Protein AF-A0A9D7STZ6-F1 (afdb_monomer_lite)

InterPro domains:
  IPR000804 Clathrin adaptor complex, small chain [PS00989] (20-30)
  IPR045755 Bacteriodetes cell division protein FtsL-like [PF19579] (18-101)

Radius of gyration: 40.09 Å; chains: 1; bounding box: 85×46×99 Å

Sequence (102 aa):
MQKQTVSVKNSLYRLLGTKMIYKNLPFLYFLCGLGVIYIWNVHEAERNIRKAQTLQTELREEKWRYMTIQSDLMYQSTPTMIERSVAEQDLHFLTKNPVVIR

Structure (mmCIF, N/CA/C/O backbone):
data_AF-A0A9D7STZ6-F1
#
_entry.id   AF-A0A9D7STZ6-F1
#
loop_
_atom_site.group_PDB
_atom_site.id
_atom_site.type_symbol
_atom_site.label_atom_id
_atom_site.label_alt_id
_atom_site.label_comp_id
_atom_site.label_asym_id
_atom_site.label_entity_id
_atom_site.label_seq_id
_atom_site.pdbx_PDB_ins_code
_atom_site.Cartn_x
_atom_site.Cartn_y
_atom_site.Cartn_z
_atom_site.occupancy
_atom_site.B_iso_or_equiv
_atom_site.auth_seq_id
_atom_site.auth_comp_id
_atom_site.auth_asym_id
_atom_site.auth_atom_id
_atom_site.pdbx_PDB_model_num
ATOM 1 N N . MET A 1 1 ? -28.512 -28.109 52.465 1.00 50.38 1 MET A N 1
ATOM 2 C CA . MET A 1 1 ? -28.399 -26.633 52.570 1.00 50.38 1 MET A CA 1
ATOM 3 C C . MET A 1 1 ? -27.549 -25.962 51.473 1.00 50.38 1 MET A C 1
ATOM 5 O O . MET A 1 1 ? -27.720 -24.773 51.264 1.00 50.38 1 MET A O 1
ATOM 9 N N . GLN A 1 2 ? -26.701 -26.664 50.699 1.00 55.75 2 GLN A N 1
ATOM 10 C CA . GLN A 1 2 ? -25.837 -26.025 49.678 1.00 55.75 2 GLN A CA 1
ATOM 11 C C . GLN A 1 2 ? -26.528 -25.543 48.381 1.00 55.75 2 GLN A C 1
ATOM 13 O O . GLN A 1 2 ? -25.974 -24.699 47.686 1.00 55.75 2 GLN A O 1
ATOM 18 N N . LYS A 1 3 ? -27.736 -26.012 48.030 1.00 54.28 3 LYS A N 1
ATOM 19 C CA . LYS A 1 3 ? -28.397 -25.595 46.771 1.00 54.28 3 LYS A CA 1
ATOM 20 C C . LYS A 1 3 ? -28.848 -24.123 46.758 1.00 54.28 3 LYS A C 1
ATOM 22 O O . LYS A 1 3 ? -28.983 -23.543 45.686 1.00 54.28 3 LYS A O 1
ATOM 27 N N . GLN A 1 4 ? -29.038 -23.500 47.924 1.00 58.12 4 GLN A N 1
ATOM 28 C CA . GLN A 1 4 ? -29.520 -22.116 48.015 1.00 58.12 4 GLN A CA 1
ATOM 29 C C . GLN A 1 4 ? -28.408 -21.086 47.733 1.00 58.12 4 GLN A C 1
ATOM 31 O O . GLN A 1 4 ? -28.677 -20.038 47.151 1.00 58.12 4 GLN A O 1
ATOM 36 N N . THR A 1 5 ? -27.143 -21.400 48.041 1.00 57.47 5 THR A N 1
ATOM 37 C CA . THR A 1 5 ? -26.008 -20.477 47.834 1.00 57.47 5 THR A CA 1
ATOM 38 C C . THR A 1 5 ? -25.602 -20.361 46.362 1.00 57.47 5 THR A C 1
ATOM 40 O O . THR A 1 5 ? -25.247 -19.273 45.907 1.00 57.47 5 THR A O 1
ATOM 43 N N . VAL A 1 6 ? -25.718 -21.449 45.589 1.00 61.09 6 VAL A N 1
ATOM 44 C CA . VAL A 1 6 ? -25.402 -21.484 44.146 1.00 61.09 6 VAL A CA 1
ATOM 45 C C . VAL A 1 6 ? -26.407 -2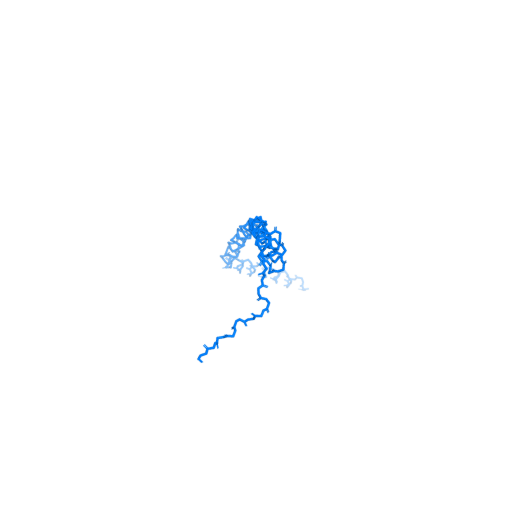0.658 43.329 1.00 61.09 6 VAL A C 1
ATOM 47 O O . VAL A 1 6 ? -26.015 -19.933 42.415 1.00 61.09 6 VAL A O 1
ATOM 50 N N . SER A 1 7 ? -27.694 -20.687 43.699 1.00 57.59 7 SER A N 1
ATOM 51 C CA . SER A 1 7 ? -28.7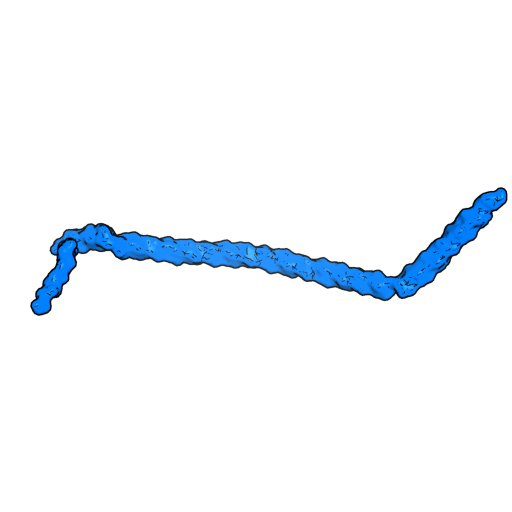46 -19.903 43.032 1.00 57.59 7 SER A CA 1
ATOM 52 C C . SER A 1 7 ? -28.586 -18.393 43.249 1.00 57.59 7 SER A C 1
ATOM 54 O O . SER A 1 7 ? -28.779 -17.606 42.320 1.00 57.59 7 SER A O 1
ATOM 56 N N . VAL A 1 8 ? -28.205 -17.972 44.461 1.00 62.84 8 VAL A N 1
ATOM 57 C CA . VAL A 1 8 ? -27.972 -16.553 44.780 1.00 62.84 8 VAL A CA 1
ATOM 58 C C . VAL A 1 8 ? -26.711 -16.044 44.084 1.00 62.84 8 VAL A C 1
ATOM 60 O O . VAL A 1 8 ? -26.749 -14.973 43.481 1.00 62.84 8 VAL A O 1
ATOM 63 N N . LYS A 1 9 ? -25.626 -16.835 44.076 1.00 61.59 9 LYS A N 1
ATOM 64 C CA . LYS A 1 9 ? -24.403 -16.506 43.329 1.00 61.59 9 LYS A CA 1
ATOM 65 C C . LYS A 1 9 ? -24.694 -16.301 41.841 1.00 61.59 9 LYS A C 1
ATOM 67 O O . LYS A 1 9 ? -24.356 -15.247 41.314 1.00 61.59 9 LYS A O 1
ATOM 72 N N . ASN A 1 10 ? -25.387 -17.232 41.180 1.00 69.88 10 ASN A N 1
ATOM 73 C CA . ASN A 1 10 ? -25.731 -17.095 39.756 1.00 69.88 10 ASN A CA 1
ATOM 74 C C . ASN A 1 10 ? -26.644 -15.895 39.461 1.00 69.88 10 ASN A C 1
ATOM 76 O O . ASN A 1 10 ? -26.456 -15.228 38.446 1.00 69.88 10 ASN A O 1
ATOM 80 N N . SER A 1 11 ? -27.599 -15.580 40.341 1.00 65.00 11 SER A N 1
ATOM 81 C CA . SER A 1 11 ? -28.432 -14.375 40.215 1.00 65.00 11 SER A CA 1
ATOM 82 C C . SER A 1 11 ? -27.602 -13.090 40.327 1.00 65.00 11 SER A C 1
ATOM 84 O O . SER A 1 11 ? -27.772 -12.164 39.532 1.00 65.00 11 SER A O 1
ATOM 86 N N . LEU A 1 12 ? -26.643 -13.063 41.258 1.00 63.94 12 LEU A N 1
ATOM 87 C CA . LEU A 1 12 ? -25.733 -11.940 41.462 1.0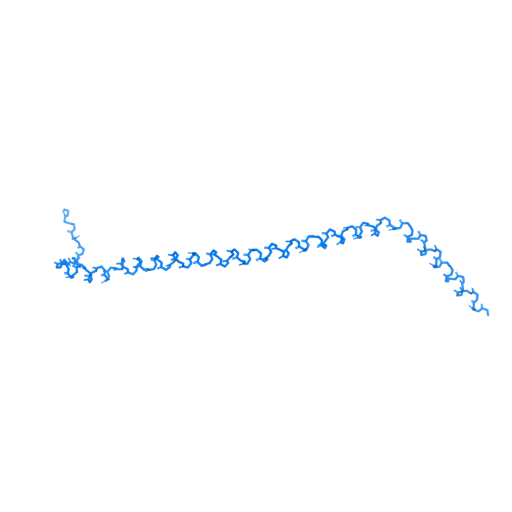0 63.94 12 LEU A CA 1
ATOM 88 C C . LEU A 1 12 ? -24.789 -11.748 40.265 1.00 63.94 12 LEU A C 1
ATOM 90 O O . LEU A 1 12 ? -24.678 -10.633 39.763 1.00 63.94 12 LEU A O 1
ATOM 94 N N . TYR A 1 13 ? -24.163 -12.823 39.766 1.00 69.75 13 TYR A N 1
ATOM 95 C CA . TYR A 1 13 ? -23.321 -12.777 38.562 1.00 69.75 13 TYR A CA 1
ATOM 96 C C . TYR A 1 13 ? -24.119 -12.331 37.333 1.00 69.75 13 TYR A C 1
ATOM 98 O O . TYR A 1 13 ? -23.609 -11.559 36.524 1.00 69.75 13 TYR A O 1
ATOM 106 N N . ARG A 1 14 ? -25.388 -12.744 37.218 1.00 68.38 14 ARG A N 1
ATOM 107 C CA . ARG A 1 14 ? -26.285 -12.308 36.143 1.00 68.38 14 ARG A CA 1
ATOM 108 C C . ARG A 1 14 ? -26.618 -10.817 36.243 1.00 68.38 14 ARG A C 1
ATOM 110 O O . ARG A 1 14 ? -26.532 -10.132 35.235 1.00 68.38 14 ARG A O 1
ATOM 117 N N . LEU A 1 15 ? -26.925 -10.299 37.436 1.00 66.44 15 LEU A N 1
ATOM 118 C CA . LEU A 1 15 ? -27.239 -8.878 37.661 1.00 66.44 15 LEU A CA 1
ATOM 119 C C . LEU A 1 15 ? -26.016 -7.952 37.530 1.00 66.44 15 LEU A C 1
ATOM 121 O O . LEU A 1 15 ? -26.121 -6.872 36.943 1.00 66.44 15 LEU A O 1
ATOM 125 N N . LEU A 1 16 ? -24.860 -8.367 38.061 1.00 66.69 16 LEU A N 1
ATOM 126 C CA . LEU A 1 16 ? -23.580 -7.665 37.903 1.00 66.69 16 LEU A CA 1
ATOM 127 C C . LEU A 1 16 ? -23.134 -7.682 36.440 1.00 66.69 16 LEU A C 1
ATOM 129 O O . LEU A 1 16 ? -22.767 -6.637 35.909 1.00 66.69 16 LEU A O 1
ATOM 133 N N . GLY A 1 17 ? -23.240 -8.837 35.778 1.00 72.69 17 GLY A N 1
ATOM 134 C CA . GLY A 1 17 ? -22.937 -9.000 34.360 1.00 72.69 17 GLY A CA 1
ATOM 135 C C . GLY A 1 17 ? -23.793 -8.087 33.491 1.00 72.69 17 GLY A C 1
ATOM 136 O O . GLY A 1 17 ? -23.245 -7.301 32.725 1.00 72.69 17 GLY A O 1
ATOM 137 N N . THR A 1 18 ? -25.121 -8.089 33.666 1.00 69.12 18 THR A N 1
ATOM 138 C CA . THR A 1 18 ? -26.005 -7.205 32.892 1.00 69.12 18 THR A CA 1
ATOM 139 C C . THR A 1 18 ? -25.703 -5.732 33.150 1.00 69.12 18 THR A C 1
ATOM 141 O O . THR A 1 18 ? -25.518 -4.988 32.192 1.00 69.12 18 THR A O 1
ATOM 144 N N . LYS A 1 19 ? -25.564 -5.288 34.412 1.00 71.56 19 LYS A N 1
ATOM 145 C CA . LYS A 1 19 ? -25.229 -3.879 34.710 1.00 71.56 19 LYS A CA 1
ATOM 146 C C . LYS A 1 19 ? -23.888 -3.457 34.106 1.00 71.56 19 LYS A C 1
ATOM 148 O O . LYS A 1 19 ? -23.769 -2.335 33.618 1.00 71.56 19 LYS A O 1
ATOM 153 N N . MET A 1 20 ? -22.889 -4.335 34.131 1.00 69.38 20 MET A N 1
ATOM 154 C CA . MET A 1 20 ? -21.554 -4.042 33.610 1.00 69.38 20 MET A CA 1
ATOM 155 C C . MET A 1 20 ? -21.525 -4.035 32.076 1.00 69.38 20 MET A C 1
ATOM 157 O O . MET A 1 20 ? -20.884 -3.168 31.488 1.00 69.38 20 MET A O 1
ATOM 161 N N . ILE A 1 21 ? -22.283 -4.923 31.429 1.00 73.69 21 ILE A N 1
ATOM 162 C CA . ILE A 1 21 ? -22.475 -4.934 29.971 1.00 73.69 21 ILE A CA 1
ATOM 163 C C . ILE A 1 21 ? -23.206 -3.665 29.515 1.00 73.69 21 ILE A C 1
ATOM 165 O O . ILE A 1 21 ? -22.736 -3.000 28.598 1.00 73.69 21 ILE A O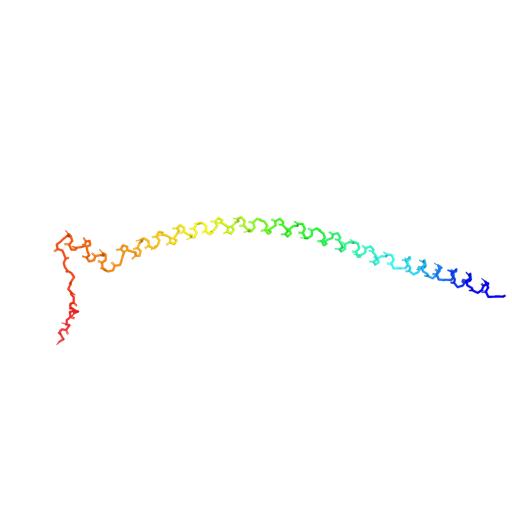 1
ATOM 169 N N . TYR A 1 22 ? -24.294 -3.270 30.187 1.00 78.81 22 TYR A N 1
ATOM 170 C CA . TYR A 1 22 ? -25.015 -2.034 29.855 1.00 78.81 22 TYR A CA 1
ATOM 171 C C . TYR A 1 22 ? -24.162 -0.776 30.071 1.00 78.81 22 TYR A C 1
ATOM 173 O O . TYR A 1 22 ? -24.263 0.169 29.295 1.00 78.81 22 TYR A O 1
ATOM 181 N N . LYS A 1 23 ? -23.278 -0.766 31.077 1.00 80.75 23 LYS A N 1
ATOM 182 C CA . LYS A 1 23 ? -22.342 0.345 31.311 1.00 80.75 23 LYS A CA 1
ATOM 183 C C . LYS A 1 23 ? -21.250 0.441 30.233 1.00 80.75 23 LYS A C 1
ATOM 185 O O . LYS A 1 23 ? -20.837 1.544 29.893 1.00 80.75 23 LYS A O 1
ATOM 190 N N . ASN A 1 24 ? -20.803 -0.692 29.689 1.00 83.62 24 ASN A N 1
ATOM 191 C CA . ASN A 1 24 ? -19.742 -0.759 28.675 1.00 83.62 24 ASN A CA 1
ATOM 192 C C . ASN A 1 24 ? -20.278 -0.885 27.235 1.00 83.62 24 ASN A C 1
ATOM 194 O O . ASN A 1 24 ? -19.503 -1.026 26.292 1.00 83.62 24 ASN A O 1
ATOM 198 N N . LEU A 1 25 ? -21.595 -0.796 27.044 1.00 86.75 25 LEU A N 1
ATOM 199 C CA . LEU A 1 25 ? -22.251 -0.816 25.739 1.00 86.75 25 LEU A CA 1
ATOM 200 C C . LEU A 1 25 ? -21.662 0.188 24.718 1.00 86.75 25 LEU A C 1
ATOM 202 O O . LEU A 1 25 ? -21.427 -0.223 23.581 1.00 86.75 25 LEU A O 1
ATOM 206 N N . PRO A 1 26 ? -21.352 1.460 25.069 1.00 87.38 26 PRO A N 1
ATOM 207 C CA . PRO A 1 26 ? -20.733 2.387 24.115 1.00 87.38 26 PRO A CA 1
ATOM 208 C C . PRO A 1 26 ? -19.337 1.940 23.650 1.00 87.38 26 PRO A C 1
ATOM 210 O O . PRO A 1 26 ? -18.966 2.191 22.507 1.00 87.38 26 PRO A O 1
ATOM 213 N N . PHE A 1 27 ? -18.580 1.225 24.490 1.00 88.38 27 PHE A N 1
ATOM 214 C CA . PHE A 1 27 ? -17.278 0.667 24.110 1.00 88.38 27 PHE A CA 1
ATOM 215 C C . PHE A 1 27 ? -17.417 -0.477 23.095 1.00 88.38 27 PHE A C 1
ATOM 217 O O . PHE A 1 27 ? -16.622 -0.579 22.163 1.00 88.38 27 PHE A O 1
ATOM 224 N N . LEU A 1 28 ? -18.462 -1.303 23.218 1.00 89.12 28 LEU A N 1
ATOM 225 C CA . LEU A 1 28 ? -18.763 -2.336 22.225 1.00 89.12 28 LEU A CA 1
ATOM 226 C C . LEU A 1 28 ? -19.105 -1.713 20.863 1.00 89.12 28 LEU A C 1
ATOM 228 O O . LEU A 1 28 ? -18.575 -2.143 19.843 1.00 89.12 28 LEU A O 1
ATOM 232 N N . TYR A 1 29 ? -19.934 -0.665 20.852 1.00 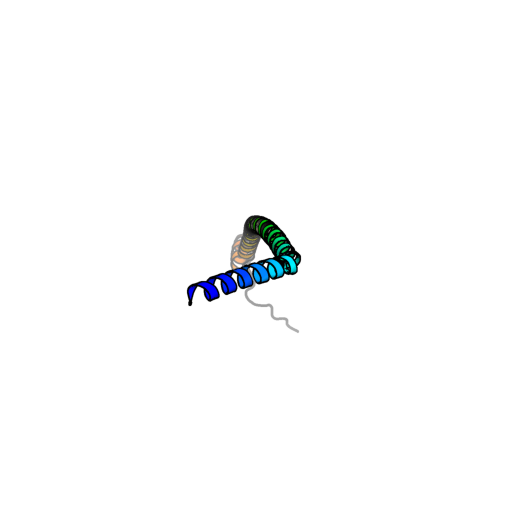90.31 29 TYR A N 1
ATOM 233 C CA . TYR A 1 29 ? -20.252 0.076 19.628 1.00 90.31 29 TYR A CA 1
ATOM 234 C C . TYR A 1 29 ? -19.016 0.707 18.988 1.00 90.31 29 TYR A C 1
ATOM 236 O O . TYR A 1 29 ? -18.866 0.655 17.769 1.00 90.31 29 TYR A O 1
ATOM 244 N N . PHE A 1 30 ? -18.108 1.251 19.799 1.00 93.00 30 PHE A N 1
ATOM 245 C CA . PHE A 1 30 ? -16.828 1.762 19.320 1.00 93.00 30 PHE A CA 1
ATOM 246 C C . PHE A 1 30 ? -15.996 0.668 18.634 1.00 93.00 30 PHE A C 1
ATOM 248 O O . PHE A 1 30 ? -15.498 0.876 17.527 1.00 93.00 30 PHE A O 1
ATOM 255 N N . LEU A 1 31 ? -15.909 -0.520 19.240 1.00 93.38 31 LEU A N 1
ATOM 256 C CA . LEU A 1 31 ? -15.193 -1.659 18.663 1.00 93.38 31 LEU A CA 1
ATOM 257 C C . LEU A 1 31 ? -15.836 -2.140 17.352 1.00 93.38 31 LEU A C 1
ATOM 259 O O . LEU A 1 31 ? -15.133 -2.414 16.382 1.00 93.38 31 LEU A O 1
ATOM 263 N N . CYS A 1 32 ? -17.170 -2.198 17.299 1.00 94.81 32 CYS A N 1
ATOM 264 C CA . CYS A 1 32 ? -17.907 -2.516 16.077 1.00 94.81 32 CYS A CA 1
ATOM 265 C C . CYS A 1 32 ? -17.648 -1.484 14.971 1.00 94.81 32 CYS A C 1
ATOM 267 O O . CYS A 1 32 ? -17.406 -1.873 13.830 1.00 94.81 32 CYS A O 1
ATOM 269 N N . GLY A 1 33 ? -17.638 -0.188 15.298 1.00 95.81 33 GLY A N 1
ATOM 270 C CA . GLY A 1 33 ? -17.300 0.875 14.348 1.00 95.81 33 GLY A CA 1
ATOM 271 C C . GLY A 1 33 ? -15.882 0.727 13.790 1.00 95.81 33 GLY A C 1
ATOM 272 O O . GLY A 1 33 ? -15.684 0.789 12.578 1.00 95.81 33 GLY A O 1
ATOM 273 N N . LEU A 1 34 ? -14.910 0.433 14.658 1.00 95.31 34 LEU A N 1
ATOM 274 C CA . LEU A 1 34 ? -13.536 0.106 14.264 1.00 95.31 34 LEU A CA 1
ATOM 275 C C . LEU A 1 34 ? -13.469 -1.122 13.351 1.00 95.31 34 LEU A C 1
ATOM 277 O O . LEU A 1 34 ? -12.737 -1.106 12.365 1.00 95.31 34 LEU A O 1
ATOM 281 N N . GLY A 1 35 ? -14.261 -2.156 13.638 1.00 95.56 35 GLY A N 1
ATOM 282 C CA . GLY A 1 35 ? -14.367 -3.349 12.799 1.00 95.56 35 GLY A CA 1
ATOM 283 C C . GLY A 1 35 ? -14.877 -3.035 11.391 1.00 95.56 35 GLY A C 1
ATOM 284 O O . GLY A 1 35 ? -14.300 -3.502 10.412 1.00 95.56 35 GLY A O 1
ATOM 285 N N . VAL A 1 36 ? -15.904 -2.190 11.268 1.00 95.69 36 VAL A N 1
ATOM 286 C CA . VAL A 1 36 ? -16.429 -1.757 9.961 1.00 95.69 36 VAL A CA 1
ATOM 287 C C . VAL A 1 36 ? -15.384 -0.953 9.188 1.00 95.69 36 VAL A C 1
ATOM 289 O O . VAL A 1 36 ? -15.143 -1.236 8.016 1.00 95.69 36 VAL A O 1
ATOM 292 N N . ILE A 1 37 ? -14.718 0.002 9.845 1.00 96.00 37 ILE A N 1
ATOM 293 C CA . ILE A 1 37 ? -13.641 0.802 9.238 1.00 96.00 37 ILE A CA 1
ATOM 294 C C . ILE A 1 37 ? -12.479 -0.096 8.796 1.00 96.00 37 ILE A C 1
ATOM 296 O O . ILE A 1 37 ? -11.887 0.124 7.740 1.00 96.00 37 ILE A O 1
ATOM 300 N N . TYR A 1 38 ? -12.151 -1.124 9.576 1.00 93.81 38 TYR A N 1
ATOM 301 C CA . TYR A 1 38 ? -11.110 -2.084 9.228 1.00 93.81 38 TYR A CA 1
ATOM 302 C C . TYR A 1 38 ? -11.470 -2.887 7.973 1.00 93.81 38 TYR A C 1
ATOM 304 O O . TYR A 1 38 ? -10.678 -2.926 7.032 1.00 93.81 38 TYR A O 1
ATOM 312 N N . ILE A 1 39 ? -12.678 -3.461 7.920 1.00 92.00 39 ILE A N 1
ATOM 313 C CA . ILE A 1 39 ? -13.165 -4.207 6.747 1.00 92.00 39 ILE A CA 1
ATOM 314 C C . ILE A 1 39 ? -13.175 -3.304 5.508 1.00 92.00 39 ILE A C 1
ATOM 316 O O . ILE A 1 39 ? -12.735 -3.718 4.435 1.00 92.00 39 ILE A O 1
ATOM 320 N N . TRP A 1 40 ? -13.615 -2.054 5.669 1.00 94.25 40 TRP A N 1
ATOM 321 C CA . TRP A 1 40 ? -13.615 -1.062 4.598 1.00 94.25 40 TRP A CA 1
ATOM 322 C C . TRP A 1 40 ? -12.204 -0.800 4.052 1.00 94.25 40 TRP A C 1
ATOM 324 O O . TRP A 1 40 ? -11.983 -0.863 2.843 1.00 94.25 40 TRP A O 1
ATOM 334 N N . ASN A 1 41 ? -11.232 -0.549 4.934 1.00 93.50 41 ASN A N 1
ATOM 335 C CA . ASN A 1 41 ? -9.846 -0.284 4.535 1.00 93.50 41 ASN A CA 1
ATOM 336 C C . ASN A 1 41 ? -9.188 -1.488 3.845 1.00 93.50 41 ASN A C 1
ATOM 338 O O . ASN A 1 41 ? -8.449 -1.312 2.876 1.00 93.50 41 ASN A O 1
ATOM 342 N N . VAL A 1 42 ? -9.465 -2.709 4.311 1.00 91.69 42 VAL A N 1
ATOM 343 C CA . VAL A 1 42 ? -8.932 -3.940 3.705 1.00 91.69 42 VAL A CA 1
ATOM 344 C C . VAL A 1 42 ? -9.437 -4.126 2.272 1.00 91.69 42 VAL A C 1
ATOM 346 O O . VAL A 1 42 ? -8.651 -4.470 1.388 1.00 91.69 42 VAL A O 1
ATOM 349 N N . HIS A 1 43 ? -10.716 -3.844 2.012 1.00 91.69 43 HIS A N 1
ATOM 350 C CA . HIS A 1 43 ? -11.299 -3.980 0.673 1.00 91.69 43 HIS A CA 1
ATOM 351 C C . HIS A 1 43 ? -10.662 -3.033 -0.354 1.00 91.69 43 HIS A C 1
ATOM 353 O O . HIS A 1 43 ? -10.409 -3.423 -1.496 1.00 91.69 43 HIS A O 1
ATOM 359 N N . GLU A 1 44 ? -10.352 -1.798 0.050 1.00 85.25 44 GLU A N 1
ATOM 360 C CA . GLU A 1 44 ? -9.649 -0.841 -0.816 1.00 85.25 44 GLU A CA 1
ATOM 361 C C . GLU A 1 44 ? -8.173 -1.207 -1.021 1.00 85.25 44 GLU A C 1
ATOM 363 O O . GLU A 1 44 ? -7.651 -1.096 -2.136 1.00 85.25 44 GLU A O 1
ATOM 368 N N . ALA A 1 45 ? -7.505 -1.722 0.016 1.00 85.69 45 ALA A N 1
ATOM 369 C CA . ALA A 1 45 ? -6.134 -2.209 -0.104 1.00 85.69 45 ALA A CA 1
ATOM 370 C C . ALA A 1 45 ? -6.031 -3.355 -1.123 1.00 85.69 45 ALA A C 1
ATOM 372 O O . ALA A 1 45 ? -5.141 -3.344 -1.976 1.00 85.69 45 ALA A O 1
ATOM 373 N N . GLU A 1 46 ? -6.970 -4.302 -1.106 1.00 84.00 46 GLU A N 1
ATOM 374 C CA . GLU A 1 46 ? -6.972 -5.419 -2.050 1.00 84.00 46 GLU A CA 1
ATOM 375 C C . GLU A 1 46 ? -7.147 -4.956 -3.506 1.00 84.00 46 GLU A C 1
ATOM 377 O O . GLU A 1 46 ? -6.445 -5.427 -4.409 1.00 84.00 46 GLU A O 1
ATOM 382 N N . ARG A 1 47 ? -8.028 -3.978 -3.749 1.00 82.88 47 ARG A N 1
ATOM 383 C CA . ARG A 1 47 ? -8.220 -3.390 -5.085 1.00 82.88 47 ARG A CA 1
ATOM 384 C C . ARG A 1 47 ? -6.972 -2.663 -5.575 1.00 82.88 47 ARG A C 1
ATOM 386 O O . ARG A 1 47 ? -6.604 -2.810 -6.743 1.00 82.88 47 ARG A O 1
ATOM 393 N N . ASN A 1 48 ? -6.311 -1.907 -4.702 1.00 84.56 48 ASN A N 1
ATOM 394 C CA . ASN A 1 48 ? -5.081 -1.198 -5.047 1.00 84.56 48 ASN A CA 1
ATOM 395 C C . ASN A 1 48 ? -3.914 -2.147 -5.319 1.00 84.56 48 ASN A C 1
ATOM 397 O O . ASN A 1 48 ? -3.165 -1.910 -6.264 1.00 84.56 48 ASN A O 1
ATOM 401 N N . ILE A 1 49 ? -3.785 -3.240 -4.563 1.00 86.06 49 ILE A N 1
ATOM 402 C CA . ILE A 1 49 ? -2.736 -4.245 -4.792 1.00 86.06 49 ILE A CA 1
ATOM 403 C C . ILE A 1 49 ? -2.884 -4.870 -6.183 1.00 86.06 49 ILE A C 1
ATOM 405 O O . ILE A 1 49 ? -1.903 -4.946 -6.923 1.00 86.06 49 ILE A O 1
ATOM 409 N N . ARG A 1 50 ? -4.105 -5.242 -6.585 1.00 85.75 50 ARG A N 1
ATOM 410 C CA . ARG A 1 50 ? -4.347 -5.818 -7.920 1.00 85.75 50 ARG A CA 1
ATOM 411 C C . ARG A 1 50 ? -4.013 -4.831 -9.044 1.00 85.75 50 ARG A C 1
ATOM 413 O O . ARG A 1 50 ? -3.344 -5.205 -10.002 1.00 85.75 50 ARG A O 1
ATOM 420 N N . LYS A 1 51 ? -4.414 -3.562 -8.905 1.00 85.06 51 LYS A N 1
ATOM 421 C CA . LYS A 1 51 ? -4.072 -2.496 -9.870 1.00 85.06 51 LYS A CA 1
ATOM 422 C C . LYS A 1 51 ? -2.568 -2.215 -9.926 1.00 85.06 51 LYS A C 1
ATOM 424 O O . LYS A 1 51 ? -2.023 -1.953 -10.994 1.00 85.06 51 LYS A O 1
ATOM 429 N N . ALA A 1 52 ? -1.885 -2.272 -8.786 1.00 85.94 52 ALA A N 1
ATOM 430 C CA . ALA A 1 52 ? -0.440 -2.095 -8.733 1.00 85.94 52 ALA A CA 1
ATOM 431 C C . ALA A 1 52 ? 0.286 -3.234 -9.462 1.00 85.94 52 ALA A C 1
ATOM 433 O O . ALA A 1 52 ? 1.254 -2.980 -10.172 1.00 85.94 52 ALA A O 1
ATOM 434 N N . GLN A 1 53 ? -0.192 -4.475 -9.341 1.00 83.94 53 GLN A N 1
ATOM 435 C CA . GLN A 1 53 ? 0.384 -5.624 -10.045 1.00 83.94 53 GLN A CA 1
ATOM 436 C C . GLN A 1 53 ? 0.242 -5.513 -11.569 1.00 83.94 53 GLN A C 1
ATOM 438 O O . GLN A 1 53 ? 1.208 -5.777 -12.290 1.00 83.94 53 GLN A O 1
ATOM 443 N N . THR A 1 54 ? -0.922 -5.087 -12.073 1.00 88.62 54 THR A N 1
ATOM 444 C CA . THR A 1 54 ? -1.112 -4.874 -13.518 1.00 88.62 54 THR A CA 1
ATOM 445 C C . THR A 1 54 ? -0.210 -3.754 -14.029 1.00 88.62 54 THR A C 1
ATOM 447 O O . THR A 1 54 ? 0.549 -3.969 -14.971 1.00 88.62 54 THR A O 1
ATOM 450 N N . LEU A 1 55 ? -0.176 -2.613 -13.330 1.00 86.88 55 LEU A N 1
ATOM 451 C CA . LEU A 1 55 ? 0.673 -1.477 -13.699 1.00 86.88 55 LEU A CA 1
ATOM 452 C C . LEU A 1 55 ? 2.170 -1.830 -13.676 1.00 86.88 55 LEU A C 1
ATOM 454 O O . LEU A 1 55 ? 2.924 -1.429 -14.559 1.00 86.88 55 LEU A O 1
ATOM 458 N N . GLN A 1 56 ? 2.619 -2.615 -12.692 1.00 86.88 56 GLN A N 1
ATOM 459 C CA . GLN A 1 56 ? 4.004 -3.094 -12.638 1.00 86.88 56 GLN A CA 1
ATOM 460 C C . GLN A 1 56 ? 4.360 -4.005 -13.813 1.00 86.88 56 GLN A C 1
ATOM 462 O O . GLN A 1 56 ? 5.520 -4.039 -14.220 1.00 86.88 56 GLN A O 1
ATOM 467 N N . THR A 1 57 ? 3.395 -4.758 -14.336 1.00 86.81 57 THR A N 1
ATOM 468 C CA . THR A 1 57 ? 3.619 -5.648 -15.479 1.00 86.81 57 THR A CA 1
ATOM 469 C C . THR A 1 57 ? 3.752 -4.838 -16.766 1.00 86.81 57 THR A C 1
ATOM 471 O O . THR A 1 57 ? 4.696 -5.055 -17.521 1.00 86.81 57 THR A O 1
ATOM 474 N N . GLU A 1 58 ? 2.891 -3.838 -16.959 1.00 88.25 58 GLU A N 1
ATOM 475 C CA . GLU A 1 58 ? 2.964 -2.902 -18.090 1.00 88.25 58 GLU A CA 1
ATOM 476 C C . GLU A 1 58 ? 4.269 -2.090 -18.083 1.00 88.25 58 GLU A C 1
ATOM 478 O O . GLU A 1 58 ? 4.981 -2.036 -19.084 1.00 88.25 58 GLU A O 1
ATOM 483 N N . LEU A 1 59 ? 4.652 -1.533 -16.928 1.00 89.56 59 LEU A N 1
ATOM 484 C CA . LEU A 1 59 ? 5.926 -0.821 -16.776 1.00 89.56 59 LEU A CA 1
ATOM 485 C C . LEU A 1 59 ? 7.137 -1.721 -17.029 1.00 89.56 59 LEU A C 1
ATOM 487 O O . LEU A 1 59 ? 8.165 -1.257 -17.523 1.00 89.56 59 LEU A O 1
ATOM 491 N N . ARG A 1 60 ? 7.042 -3.002 -16.664 1.00 86.50 60 ARG A N 1
ATOM 492 C CA . ARG A 1 60 ? 8.112 -3.968 -16.905 1.00 86.50 60 ARG A CA 1
ATOM 493 C C . ARG A 1 60 ? 8.277 -4.218 -18.400 1.00 86.50 60 ARG A C 1
ATOM 495 O O . ARG A 1 60 ? 9.410 -4.176 -18.862 1.00 86.50 60 ARG A O 1
ATOM 502 N N . GLU A 1 61 ? 7.187 -4.438 -19.129 1.00 87.75 61 GLU A N 1
ATOM 503 C CA . GLU A 1 61 ? 7.205 -4.633 -20.585 1.00 87.75 61 GLU A CA 1
ATOM 504 C C . GLU A 1 61 ? 7.835 -3.432 -21.304 1.00 87.75 61 GLU A C 1
ATOM 506 O O . GLU A 1 61 ? 8.750 -3.591 -22.113 1.00 87.75 61 GLU A O 1
ATOM 511 N N . GLU A 1 62 ? 7.427 -2.215 -20.940 1.00 88.44 62 GLU A N 1
ATOM 512 C CA . GLU A 1 62 ? 7.981 -1.003 -21.548 1.00 88.44 62 GLU A CA 1
ATOM 513 C C . GLU A 1 62 ? 9.471 -0.828 -21.222 1.00 88.44 62 GLU A C 1
ATOM 515 O O . GLU A 1 62 ? 10.291 -0.530 -22.095 1.00 88.44 62 GLU A O 1
ATOM 520 N N . LYS A 1 63 ? 9.864 -1.108 -19.972 1.00 88.00 63 LYS A N 1
ATOM 521 C CA . LYS A 1 63 ? 11.273 -1.085 -19.567 1.00 88.00 63 LYS A CA 1
ATOM 522 C C . LYS A 1 63 ? 12.105 -2.125 -20.326 1.00 88.00 63 LYS A C 1
ATOM 524 O O . LYS A 1 63 ? 13.240 -1.827 -20.699 1.00 88.00 63 LYS A O 1
ATOM 529 N N . TRP A 1 64 ? 11.565 -3.320 -20.570 1.00 89.94 64 TRP A N 1
ATOM 530 C CA . TRP A 1 64 ? 12.233 -4.353 -21.370 1.00 89.94 64 TRP A CA 1
ATOM 531 C C . TRP A 1 64 ? 12.438 -3.910 -22.815 1.00 89.94 64 TRP A C 1
ATOM 533 O O . TRP A 1 64 ? 13.529 -4.105 -23.356 1.00 89.94 64 TRP A O 1
ATOM 543 N N . ARG A 1 65 ? 11.436 -3.265 -23.422 1.00 87.81 65 ARG A N 1
ATOM 544 C CA . ARG A 1 65 ? 11.548 -2.703 -24.775 1.00 87.81 65 ARG A CA 1
ATOM 545 C C . ARG A 1 65 ? 12.668 -1.668 -24.856 1.00 87.81 65 ARG A C 1
ATOM 547 O O . ARG A 1 65 ? 13.516 -1.762 -25.741 1.00 87.81 65 ARG A O 1
ATOM 554 N N . TYR A 1 66 ? 12.721 -0.741 -23.900 1.00 90.69 66 TYR A N 1
ATOM 555 C CA . TYR A 1 66 ? 13.800 0.246 -23.813 1.00 90.69 66 TYR A CA 1
ATOM 556 C C . TYR A 1 66 ? 15.178 -0.411 -23.647 1.00 90.69 66 TYR A C 1
ATOM 558 O O . TYR A 1 66 ? 16.104 -0.090 -24.389 1.00 90.69 66 TYR A O 1
ATOM 566 N N . MET A 1 67 ? 15.309 -1.363 -22.716 1.00 86.50 67 MET A N 1
ATOM 567 C CA . MET A 1 67 ? 16.568 -2.081 -22.483 1.00 86.50 67 MET A CA 1
ATOM 568 C C . MET A 1 67 ? 17.040 -2.844 -23.724 1.00 86.50 67 MET A C 1
ATOM 570 O O . MET A 1 67 ? 18.236 -2.856 -23.996 1.00 86.50 67 MET A O 1
ATOM 574 N N . THR A 1 68 ? 16.117 -3.437 -24.482 1.00 91.44 68 THR A N 1
ATOM 575 C CA . THR A 1 68 ? 16.433 -4.173 -25.716 1.00 91.44 68 THR A CA 1
ATOM 576 C C . THR A 1 68 ? 16.951 -3.233 -26.804 1.00 91.44 68 THR A C 1
ATOM 578 O O . THR A 1 68 ? 18.008 -3.470 -27.381 1.00 91.44 68 THR A O 1
ATOM 581 N N . ILE A 1 69 ? 16.271 -2.104 -27.028 1.00 89.25 69 ILE A N 1
ATOM 582 C CA . ILE A 1 69 ? 16.729 -1.093 -27.996 1.00 89.25 69 ILE A CA 1
ATOM 583 C C . ILE A 1 69 ? 18.098 -0.545 -27.579 1.00 89.25 69 ILE A C 1
ATOM 585 O O . ILE A 1 69 ? 18.997 -0.402 -28.404 1.00 89.25 69 ILE A O 1
ATOM 589 N N . GLN A 1 70 ? 18.287 -0.268 -26.288 1.00 88.88 70 GLN A N 1
ATOM 590 C CA . GLN A 1 70 ? 19.568 0.195 -25.771 1.00 88.88 70 GLN A CA 1
ATOM 591 C C . GLN A 1 70 ? 20.677 -0.851 -25.962 1.00 88.88 70 GLN A C 1
ATOM 593 O O . GLN A 1 70 ? 21.795 -0.476 -26.316 1.00 88.88 70 GLN A O 1
ATOM 598 N N . SER A 1 71 ? 20.399 -2.144 -25.759 1.00 88.56 71 SER A N 1
ATOM 599 C CA . SER A 1 71 ? 21.389 -3.199 -25.998 1.00 88.56 71 SER A CA 1
ATOM 600 C C . SER A 1 71 ? 21.743 -3.342 -27.474 1.00 88.56 71 SER A C 1
ATOM 602 O O . SER A 1 71 ? 22.917 -3.535 -27.783 1.00 88.56 71 SER A O 1
ATOM 604 N N . ASP A 1 72 ? 20.773 -3.178 -28.375 1.00 86.94 72 ASP A N 1
ATOM 605 C CA . ASP A 1 72 ? 21.015 -3.212 -29.820 1.00 86.94 72 ASP A CA 1
ATOM 606 C C . ASP A 1 72 ? 21.887 -2.031 -30.259 1.00 86.94 72 ASP A C 1
ATOM 608 O O . ASP A 1 72 ? 22.859 -2.211 -30.996 1.00 86.94 72 ASP A O 1
ATOM 612 N N . LEU A 1 73 ? 21.607 -0.831 -29.740 1.00 86.88 73 LEU A N 1
ATOM 613 C CA . LEU A 1 73 ? 22.454 0.344 -29.951 1.00 86.88 73 LEU A CA 1
ATOM 614 C C . LEU A 1 73 ? 23.864 0.120 -29.406 1.00 86.88 73 LEU A C 1
ATOM 616 O O . LEU A 1 73 ? 24.834 0.454 -30.077 1.00 86.88 73 LEU A O 1
ATOM 620 N N . MET A 1 74 ? 23.990 -0.478 -28.220 1.00 83.88 74 MET A N 1
ATOM 621 C CA . MET A 1 74 ? 25.285 -0.762 -27.605 1.00 83.88 74 MET A CA 1
ATOM 622 C C . MET A 1 74 ? 26.090 -1.801 -28.400 1.00 83.88 74 MET A C 1
ATOM 624 O O . MET A 1 74 ? 27.309 -1.675 -28.541 1.00 83.88 74 MET A O 1
ATOM 628 N N . TYR A 1 75 ? 25.416 -2.809 -28.954 1.00 82.69 75 TYR A N 1
ATOM 629 C CA . TYR A 1 75 ? 26.018 -3.799 -29.843 1.00 82.69 75 TYR A CA 1
ATOM 630 C C . TYR A 1 75 ? 26.540 -3.144 -31.126 1.00 82.69 75 TYR A C 1
ATOM 632 O O . TYR A 1 75 ? 27.690 -3.363 -31.508 1.00 82.69 75 TYR A O 1
ATOM 640 N N . GLN A 1 76 ? 25.744 -2.267 -31.741 1.00 77.19 76 GLN A N 1
ATOM 641 C CA . GLN A 1 76 ? 26.161 -1.508 -32.923 1.00 77.19 76 GLN A CA 1
ATOM 642 C C . GLN A 1 76 ? 27.275 -0.503 -32.610 1.00 77.19 76 GLN A C 1
ATOM 644 O O . GLN A 1 76 ? 28.182 -0.320 -33.417 1.00 77.19 76 GLN A O 1
ATOM 649 N N . SER A 1 77 ? 27.255 0.112 -31.426 1.00 77.56 77 SER A N 1
ATOM 650 C CA . SER A 1 77 ? 28.285 1.052 -30.983 1.00 77.56 77 SER A CA 1
ATOM 651 C C . SER A 1 77 ? 29.538 0.366 -30.427 1.00 77.56 77 SER A C 1
ATOM 653 O O . SER A 1 77 ? 30.452 1.044 -29.955 1.00 77.56 77 SER A O 1
ATOM 655 N N . THR A 1 78 ? 29.586 -0.970 -30.406 1.00 81.38 78 THR A N 1
ATOM 656 C CA . THR A 1 78 ? 30.753 -1.699 -29.907 1.00 81.38 78 THR A CA 1
ATOM 657 C C . THR A 1 78 ? 31.928 -1.469 -30.865 1.00 81.38 78 THR A C 1
ATOM 659 O O . THR A 1 78 ? 31.778 -1.711 -32.063 1.00 81.38 78 THR A O 1
ATOM 662 N N . PRO A 1 79 ? 33.116 -1.064 -30.373 1.00 68.75 79 PRO A N 1
ATOM 663 C CA . PRO A 1 79 ? 34.248 -0.684 -31.222 1.00 68.75 79 PRO A CA 1
ATOM 664 C C . PRO A 1 79 ? 34.653 -1.740 -32.253 1.00 68.75 79 PRO A C 1
ATOM 666 O O . PRO A 1 79 ? 35.013 -1.386 -33.364 1.00 68.75 79 PRO A O 1
ATOM 669 N N . THR A 1 80 ? 34.536 -3.028 -31.923 1.00 73.94 80 THR A N 1
ATOM 670 C CA . THR A 1 80 ? 34.854 -4.140 -32.834 1.00 73.94 80 THR A CA 1
ATOM 671 C C . THR A 1 80 ? 33.815 -4.335 -33.943 1.00 73.94 80 THR A C 1
ATOM 673 O O . THR A 1 80 ? 34.161 -4.774 -35.037 1.00 73.94 80 THR A O 1
ATOM 676 N N . MET A 1 81 ? 32.541 -4.013 -33.689 1.00 68.56 81 MET A N 1
ATOM 677 C CA . MET A 1 81 ? 31.479 -4.036 -34.705 1.00 68.56 81 MET A CA 1
ATOM 678 C C . MET A 1 81 ? 31.560 -2.800 -35.599 1.00 68.56 81 MET A C 1
ATOM 680 O O . MET A 1 81 ? 31.425 -2.923 -36.815 1.00 68.56 81 MET A O 1
ATOM 684 N N . ILE A 1 82 ? 31.865 -1.637 -35.012 1.00 73.06 82 ILE A N 1
ATOM 685 C CA . ILE A 1 82 ? 32.186 -0.420 -35.764 1.00 73.06 82 ILE A CA 1
ATOM 686 C C . ILE A 1 82 ? 33.410 -0.673 -36.654 1.00 73.06 82 ILE A C 1
ATOM 688 O O . ILE A 1 82 ? 33.355 -0.384 -37.840 1.00 73.06 82 ILE A O 1
ATOM 692 N N . GLU A 1 83 ? 34.483 -1.269 -36.129 1.00 69.19 83 GLU A N 1
ATOM 693 C CA . GLU A 1 83 ? 35.689 -1.615 -36.893 1.00 69.19 83 GLU A CA 1
ATOM 694 C C . GLU A 1 83 ? 35.376 -2.505 -38.095 1.00 69.19 83 GLU A C 1
ATOM 696 O O . GLU A 1 83 ? 35.862 -2.236 -39.186 1.00 69.19 83 GLU A O 1
ATOM 701 N N . ARG A 1 84 ? 34.504 -3.505 -37.935 1.00 69.38 84 ARG A N 1
ATOM 702 C CA . ARG A 1 84 ? 34.058 -4.356 -39.048 1.00 69.38 84 ARG A CA 1
ATOM 703 C C . ARG A 1 84 ? 33.209 -3.599 -40.070 1.00 69.38 84 ARG A C 1
ATOM 705 O O . ARG A 1 84 ? 33.480 -3.702 -41.260 1.00 69.38 84 ARG A O 1
ATOM 712 N N . SER A 1 85 ? 32.225 -2.819 -39.619 1.00 68.12 85 SER A N 1
ATOM 713 C CA . SER A 1 85 ? 31.345 -2.043 -40.509 1.00 68.12 85 SER A CA 1
ATOM 714 C C . SER A 1 85 ? 32.090 -0.941 -41.268 1.00 68.12 85 SER A C 1
ATOM 716 O O . SER A 1 85 ? 31.697 -0.583 -42.374 1.00 68.12 85 SER A O 1
ATOM 718 N N . VAL A 1 86 ? 33.137 -0.380 -40.666 1.00 70.69 86 VAL A N 1
ATOM 719 C CA . VAL A 1 86 ? 33.970 0.681 -41.243 1.00 70.69 86 VAL A CA 1
ATOM 720 C C . VAL A 1 86 ? 35.089 0.084 -42.112 1.00 70.69 86 VAL A C 1
ATOM 722 O O . VAL A 1 86 ? 35.440 0.676 -43.129 1.00 70.69 86 VAL A O 1
ATOM 725 N N . ALA A 1 87 ? 35.571 -1.128 -41.810 1.00 68.44 87 ALA A N 1
ATOM 726 C CA . ALA A 1 87 ? 36.491 -1.873 -42.675 1.00 68.44 87 ALA A CA 1
ATOM 727 C C . ALA A 1 87 ? 35.851 -2.282 -44.013 1.00 68.44 87 ALA A C 1
ATOM 729 O O . ALA A 1 87 ? 36.536 -2.297 -45.030 1.00 68.44 87 ALA A O 1
ATOM 730 N N . GLU A 1 88 ? 34.539 -2.548 -44.046 1.00 66.56 88 GLU A N 1
ATOM 731 C CA . GLU A 1 88 ? 33.790 -2.709 -45.307 1.00 66.56 88 GLU A CA 1
ATOM 732 C C . GLU A 1 88 ? 33.747 -1.416 -46.144 1.00 66.56 88 GLU A C 1
ATOM 734 O O . GLU A 1 88 ? 33.533 -1.469 -47.353 1.00 66.56 88 GLU A O 1
ATOM 739 N N . GLN A 1 89 ? 33.981 -0.259 -45.518 1.00 72.56 89 GLN A N 1
ATOM 740 C CA . GLN A 1 89 ? 34.061 1.055 -46.162 1.00 72.56 89 GLN A CA 1
ATOM 741 C C . GLN A 1 89 ? 35.512 1.492 -46.457 1.00 72.56 89 GLN A C 1
ATOM 743 O O . GLN A 1 89 ? 35.745 2.672 -46.715 1.00 72.56 89 GLN A O 1
ATOM 748 N N . ASP A 1 90 ? 36.477 0.560 -46.440 1.00 62.69 90 ASP A N 1
ATOM 749 C CA . ASP A 1 90 ? 37.910 0.789 -46.727 1.00 62.69 90 ASP A CA 1
ATOM 750 C C . ASP A 1 90 ? 38.599 1.776 -45.754 1.00 62.69 90 ASP A C 1
ATOM 752 O O . ASP A 1 90 ? 39.635 2.383 -46.037 1.00 62.69 90 ASP A O 1
ATOM 756 N N . LEU A 1 91 ? 38.012 1.950 -44.566 1.00 65.31 91 LEU A N 1
ATOM 757 C CA . LEU A 1 91 ? 38.490 2.832 -43.507 1.00 65.31 91 LEU A CA 1
ATOM 758 C C . LEU A 1 91 ? 39.089 1.987 -42.369 1.00 65.31 91 LEU A C 1
ATOM 760 O O . LEU A 1 91 ? 38.433 1.112 -41.805 1.00 65.31 91 LEU A O 1
ATOM 764 N N . HIS A 1 92 ? 40.344 2.257 -41.997 1.00 63.53 92 HIS A N 1
ATOM 765 C CA . HIS A 1 92 ? 41.056 1.532 -40.937 1.00 63.53 92 HIS A CA 1
ATOM 766 C C . HIS A 1 92 ? 41.298 2.414 -39.706 1.00 63.53 92 HIS A C 1
ATOM 768 O O . HIS A 1 92 ? 41.735 3.561 -39.819 1.00 63.53 92 HIS A O 1
ATOM 774 N N . PHE A 1 93 ? 41.066 1.865 -38.510 1.00 60.34 93 PH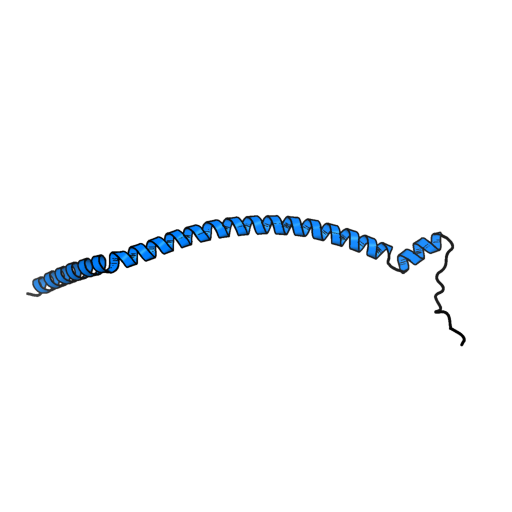E A N 1
ATOM 775 C CA . PHE A 1 93 ? 41.393 2.534 -37.252 1.00 60.34 93 PHE A CA 1
ATOM 776 C C . PHE A 1 93 ? 42.912 2.536 -37.023 1.00 60.34 93 PHE A C 1
ATOM 778 O O . PHE A 1 93 ? 43.574 1.503 -37.103 1.00 60.34 93 PHE A O 1
ATOM 785 N N . LEU A 1 94 ? 43.482 3.700 -36.698 1.00 65.19 94 LEU A N 1
ATOM 786 C CA . LEU A 1 94 ? 44.889 3.815 -36.311 1.00 65.19 94 LEU A CA 1
ATOM 787 C C . LEU A 1 94 ? 45.072 3.234 -34.900 1.00 65.19 94 LEU A C 1
ATOM 789 O O . LEU A 1 94 ? 44.856 3.912 -33.900 1.00 65.19 94 LEU A O 1
ATOM 793 N N . THR A 1 95 ? 45.493 1.972 -34.810 1.00 62.75 95 THR A N 1
ATOM 794 C CA . THR A 1 95 ? 45.716 1.227 -33.552 1.00 62.75 95 THR A CA 1
ATOM 795 C C . THR A 1 95 ? 46.788 1.847 -32.635 1.00 62.75 95 THR A C 1
ATOM 797 O O . THR A 1 95 ? 46.917 1.458 -31.475 1.00 62.75 95 THR A O 1
ATOM 800 N N . LYS A 1 96 ? 47.568 2.827 -33.109 1.00 66.44 96 LYS A N 1
ATOM 801 C CA . LYS A 1 96 ? 48.601 3.509 -32.318 1.00 66.44 96 LYS A CA 1
ATOM 802 C C . LYS A 1 96 ? 48.161 4.934 -31.985 1.00 66.44 96 LYS A C 1
ATOM 804 O O . LYS A 1 96 ? 48.043 5.768 -32.877 1.00 66.44 96 LYS A O 1
ATOM 809 N N . ASN A 1 97 ? 47.970 5.203 -30.693 1.00 61.31 97 ASN A N 1
ATOM 810 C CA . ASN A 1 97 ? 47.659 6.536 -30.174 1.00 61.31 97 ASN A CA 1
ATOM 811 C C . ASN A 1 97 ? 48.686 7.567 -30.701 1.00 61.31 97 ASN A C 1
ATOM 813 O O . ASN A 1 97 ? 49.892 7.299 -30.604 1.00 61.31 97 ASN A O 1
ATOM 817 N N . PRO A 1 98 ? 48.257 8.708 -31.277 1.00 69.31 98 PRO A N 1
ATOM 818 C CA . PRO A 1 98 ? 49.174 9.674 -31.868 1.00 69.31 98 PRO A CA 1
ATOM 819 C C . PRO A 1 98 ? 50.081 10.269 -30.790 1.00 69.31 98 PRO A C 1
ATOM 821 O O . PRO A 1 98 ? 49.624 10.763 -29.759 1.00 69.31 98 PRO A O 1
ATOM 824 N N . VAL A 1 99 ? 51.391 10.208 -31.029 1.00 74.38 99 VAL A N 1
ATOM 825 C CA . VAL A 1 99 ? 52.381 10.833 -30.151 1.00 74.38 99 VAL A CA 1
ATOM 826 C C . VAL A 1 99 ? 52.380 12.324 -30.457 1.00 74.38 99 VAL A C 1
ATOM 828 O O . VAL A 1 99 ? 52.809 12.746 -31.528 1.00 74.38 99 VAL A O 1
ATOM 831 N N . VAL A 1 100 ? 51.878 13.119 -29.515 1.00 71.94 100 VAL A N 1
ATOM 832 C CA . VAL A 1 100 ? 52.023 14.577 -29.534 1.00 71.94 100 VAL A CA 1
ATOM 833 C C . VAL A 1 100 ? 53.499 14.912 -29.342 1.00 71.94 100 VAL A C 1
ATOM 835 O O . VAL A 1 100 ? 54.054 14.697 -28.266 1.00 71.94 100 VAL A O 1
ATOM 838 N N . ILE A 1 101 ? 54.139 15.409 -30.399 1.00 67.81 101 ILE A N 1
ATOM 839 C CA . ILE A 1 101 ? 55.488 15.969 -30.329 1.00 67.81 101 ILE A CA 1
ATOM 840 C C . ILE A 1 101 ? 55.318 17.433 -29.916 1.00 67.81 101 ILE A C 1
ATOM 842 O O . ILE A 1 101 ? 54.687 18.203 -30.640 1.00 67.81 101 ILE A O 1
ATOM 846 N N . ARG A 1 102 ? 55.795 17.775 -28.717 1.00 64.81 102 ARG A N 1
ATOM 847 C CA . ARG A 1 102 ? 55.864 19.153 -28.217 1.00 64.81 102 ARG A CA 1
ATOM 848 C C . ARG A 1 102 ? 57.171 19.803 -28.645 1.00 64.81 102 ARG A C 1
ATOM 850 O O . ARG A 1 102 ? 58.192 19.083 -28.626 1.00 64.81 102 ARG A O 1
#

Foldseek 3Di:
DPVVVVVVVVVVCVVVVVVVCVVCVVVVVVVVVVVVVVVVVVVVVVVVVVVVVVVVVVVVVVVVVVVVVVVVVVVCVPVVNVQVVVVVVVDHDPPDDDDDDD

Secondary structure (DSSP, 8-state):
-THHHHHHHHHHHHHHHHHHHHHHHHHHHHHHHHHHHHHHHHHHHHHHHHHHHHHHHHHHHHHHHHHHHHHHHHHHTSHHHHHHHHHTTT-----S------

Organism: NCBI:txid2982028

pLDDT: mean 78.32, std 12.02, range [50.38, 96.0]